Protein AF-A0A922ME96-F1 (afdb_monomer_lite)

Structure (mmCIF, N/CA/C/O backbone):
data_AF-A0A922ME96-F1
#
_entry.id   AF-A0A922ME96-F1
#
loop_
_atom_site.group_PDB
_atom_site.id
_atom_site.type_symbol
_atom_site.label_atom_id
_atom_site.label_alt_id
_atom_site.label_comp_id
_atom_site.label_asym_id
_atom_site.label_entity_id
_atom_site.label_seq_id
_atom_site.pdbx_PDB_ins_code
_atom_site.Cartn_x
_atom_site.Cartn_y
_atom_site.Cartn_z
_atom_site.occupancy
_atom_site.B_iso_or_equiv
_atom_site.auth_seq_id
_atom_site.auth_comp_id
_atom_site.auth_asym_id
_atom_site.auth_atom_id
_atom_site.pdbx_PDB_model_num
ATOM 1 N N . MET A 1 1 ? -20.525 10.715 12.555 1.00 38.62 1 MET A N 1
ATOM 2 C CA . MET A 1 1 ? -19.347 9.839 12.740 1.00 38.62 1 MET A CA 1
ATOM 3 C C . MET A 1 1 ? -18.207 10.422 11.927 1.00 38.62 1 MET A C 1
ATOM 5 O O . MET A 1 1 ? -18.382 10.604 10.731 1.00 38.62 1 MET A O 1
ATOM 9 N N . LEU A 1 2 ? -17.103 10.802 12.573 1.00 37.59 2 LEU A N 1
ATOM 10 C CA . LEU A 1 2 ? -15.909 11.294 11.879 1.00 37.59 2 LEU A CA 1
ATOM 11 C C . LEU A 1 2 ? -15.305 10.146 11.051 1.00 37.59 2 LEU A C 1
ATOM 13 O O . LEU A 1 2 ? -15.230 9.032 11.577 1.00 37.59 2 LEU A O 1
ATOM 17 N N . PRO A 1 3 ? -14.894 10.373 9.791 1.00 49.66 3 PRO A N 1
ATOM 18 C CA . PRO A 1 3 ? -14.252 9.336 8.993 1.00 49.66 3 PRO A CA 1
ATOM 19 C C . PRO A 1 3 ? -12.977 8.875 9.703 1.00 49.66 3 PRO A C 1
ATOM 21 O O . PRO A 1 3 ? -12.101 9.678 10.028 1.00 49.66 3 PRO A O 1
ATOM 24 N N . THR A 1 4 ? -12.882 7.577 9.993 1.00 65.38 4 THR A N 1
ATOM 25 C CA . THR A 1 4 ? -11.657 7.015 10.566 1.00 65.38 4 THR A CA 1
ATOM 26 C C . THR A 1 4 ? -10.611 6.877 9.467 1.00 65.38 4 THR A C 1
ATOM 28 O O . THR A 1 4 ? -10.809 6.133 8.512 1.00 65.38 4 THR A O 1
ATOM 31 N N . VAL A 1 5 ? -9.513 7.628 9.570 1.00 64.12 5 VAL A N 1
ATOM 32 C CA . VAL A 1 5 ? -8.458 7.649 8.548 1.00 64.12 5 VAL A CA 1
ATOM 33 C C . VAL A 1 5 ? -7.318 6.709 8.943 1.00 64.12 5 VAL A C 1
ATOM 35 O O . VAL A 1 5 ? -6.666 6.878 9.979 1.00 64.12 5 VAL A O 1
ATOM 38 N N . CYS A 1 6 ? -7.078 5.704 8.108 1.00 64.12 6 CYS A N 1
ATOM 39 C CA . CYS A 1 6 ? -5.904 4.853 8.137 1.00 64.12 6 CYS A CA 1
ATOM 40 C C . CYS A 1 6 ? -4.908 5.362 7.092 1.00 64.12 6 CYS A C 1
ATOM 42 O O . CYS A 1 6 ? -5.031 5.066 5.905 1.00 64.12 6 CYS A O 1
ATOM 44 N N . SER A 1 7 ? -3.910 6.125 7.535 1.00 70.12 7 SER A N 1
ATOM 45 C CA . SER A 1 7 ? -2.828 6.560 6.654 1.00 70.12 7 SER A CA 1
ATOM 46 C C . SER A 1 7 ? -1.736 5.497 6.573 1.00 70.12 7 SER A C 1
ATOM 48 O O . SER A 1 7 ? -1.245 5.015 7.599 1.00 70.12 7 SER A O 1
ATOM 50 N N . LEU A 1 8 ? -1.368 5.157 5.342 1.00 68.12 8 LEU A N 1
ATOM 51 C CA . LEU A 1 8 ? -0.268 4.279 4.983 1.00 68.12 8 LEU A CA 1
ATOM 52 C C . LEU A 1 8 ? 0.725 5.084 4.143 1.00 68.12 8 LEU A C 1
ATOM 54 O O . LEU A 1 8 ? 0.424 5.502 3.023 1.00 68.12 8 LEU A O 1
ATOM 58 N N . THR A 1 9 ? 1.922 5.285 4.684 1.00 67.56 9 THR A N 1
ATOM 59 C CA . THR A 1 9 ? 3.016 5.907 3.937 1.00 67.56 9 THR A CA 1
ATOM 60 C C . THR A 1 9 ? 3.932 4.816 3.420 1.00 67.56 9 THR A C 1
ATOM 62 O O . THR A 1 9 ? 4.518 4.058 4.196 1.00 67.56 9 THR A O 1
ATOM 65 N N . ILE A 1 10 ? 4.056 4.757 2.100 1.00 65.69 10 ILE A N 1
ATOM 66 C CA . I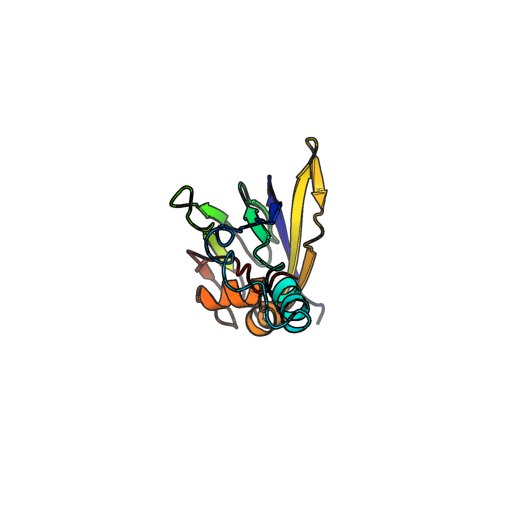LE A 1 10 ? 4.940 3.843 1.393 1.00 65.69 10 ILE A CA 1
ATOM 67 C C . ILE A 1 10 ? 6.091 4.672 0.839 1.00 65.69 10 ILE A C 1
ATOM 69 O O . ILE A 1 10 ? 5.892 5.586 0.042 1.00 65.69 10 ILE A O 1
ATOM 73 N N . THR A 1 11 ? 7.314 4.363 1.247 1.00 60.25 11 THR A N 1
ATOM 74 C CA . THR A 1 11 ? 8.512 4.928 0.620 1.00 60.25 11 THR A CA 1
ATOM 75 C C . THR A 1 11 ? 9.059 3.922 -0.372 1.00 60.25 11 THR A C 1
ATOM 77 O O . THR A 1 11 ? 9.320 2.786 0.021 1.00 60.25 11 THR A O 1
ATOM 80 N N . SER A 1 12 ? 9.253 4.328 -1.625 1.00 58.91 12 SER A N 1
ATOM 81 C CA . SER A 1 12 ? 9.922 3.520 -2.643 1.00 58.91 12 SER A CA 1
ATOM 82 C C . SER A 1 12 ? 11.200 4.203 -3.113 1.00 58.91 12 SER A C 1
ATOM 84 O O . SER A 1 12 ? 11.201 5.394 -3.429 1.00 58.91 12 SER A O 1
ATOM 86 N N . SER A 1 13 ? 12.297 3.447 -3.199 1.00 43.62 13 SER A N 1
ATOM 87 C CA . SER A 1 13 ? 13.559 3.971 -3.741 1.00 43.62 13 SER A CA 1
ATOM 88 C C . SER A 1 13 ? 13.510 4.240 -5.249 1.00 43.62 13 SER A C 1
ATOM 90 O O . SER A 1 13 ? 14.331 4.994 -5.757 1.00 43.62 13 SER A O 1
ATOM 92 N N . TYR A 1 14 ? 12.555 3.643 -5.965 1.00 48.66 14 TYR A N 1
ATOM 93 C CA . TYR A 1 14 ? 12.367 3.848 -7.397 1.00 48.66 14 TYR A CA 1
ATOM 94 C C . TYR A 1 14 ? 10.889 3.660 -7.748 1.00 48.66 14 TYR A C 1
ATOM 96 O O . TYR A 1 14 ? 10.258 2.705 -7.294 1.00 48.66 14 TYR A O 1
ATOM 104 N N . ILE A 1 15 ? 10.333 4.604 -8.501 1.00 53.69 15 ILE A N 1
ATOM 105 C CA . ILE A 1 15 ? 9.074 4.464 -9.238 1.00 53.69 15 ILE A CA 1
ATOM 106 C C . ILE A 1 15 ? 9.445 4.921 -10.638 1.00 53.69 15 ILE A C 1
ATOM 108 O O . ILE A 1 15 ? 9.311 6.088 -10.999 1.00 53.69 15 ILE A O 1
ATOM 112 N N . GLY A 1 16 ? 10.106 4.022 -11.359 1.00 41.97 16 GLY A N 1
ATOM 113 C CA . GLY A 1 16 ? 10.419 4.244 -12.758 1.00 41.97 16 GLY A CA 1
ATOM 114 C C . GLY A 1 16 ? 9.174 3.965 -13.570 1.00 41.97 16 GLY A C 1
ATOM 115 O O . GLY A 1 16 ? 8.567 2.912 -13.393 1.00 41.97 16 GLY A O 1
ATOM 116 N N . PHE A 1 17 ? 8.829 4.903 -14.440 1.00 40.09 17 PHE A N 1
ATOM 117 C CA . PHE A 1 17 ? 7.936 4.678 -15.561 1.00 40.09 17 PHE A CA 1
ATOM 118 C C . PHE A 1 17 ? 8.825 4.489 -16.774 1.00 40.09 17 PHE A C 1
ATOM 120 O O . PHE A 1 17 ? 9.270 5.458 -17.385 1.00 40.09 17 PHE A O 1
ATOM 127 N N . ILE A 1 18 ? 9.172 3.240 -17.067 1.00 36.03 18 ILE A N 1
ATOM 128 C CA . ILE A 1 18 ? 9.843 2.942 -18.326 1.00 36.03 18 ILE A CA 1
ATOM 129 C C . ILE A 1 18 ? 8.728 2.709 -19.334 1.00 36.03 18 ILE A C 1
ATOM 131 O O . ILE A 1 18 ? 8.085 1.662 -19.315 1.00 36.03 18 ILE A O 1
ATOM 135 N N . GLY A 1 19 ? 8.469 3.716 -20.169 1.00 28.44 19 GLY A N 1
ATOM 136 C CA . GLY A 1 19 ? 7.743 3.510 -21.413 1.00 28.44 19 GLY A CA 1
ATOM 137 C C . GLY A 1 19 ? 8.633 2.684 -22.331 1.00 28.44 19 GLY A C 1
ATOM 138 O O . GLY A 1 19 ? 9.684 3.163 -22.768 1.00 28.44 19 GLY A O 1
ATOM 139 N N . TYR A 1 20 ? 8.265 1.432 -22.586 1.00 33.28 20 TYR A N 1
ATOM 140 C CA . TYR A 1 20 ? 8.942 0.661 -23.618 1.00 33.28 20 TYR A CA 1
ATOM 141 C C . TYR A 1 20 ? 8.384 1.096 -24.966 1.00 33.28 20 TYR A C 1
ATOM 143 O O . TYR A 1 20 ? 7.277 0.732 -25.337 1.00 33.28 20 TYR A O 1
ATOM 151 N N . LEU A 1 21 ? 9.192 1.803 -25.755 1.00 31.75 21 LEU A N 1
ATOM 152 C CA . LEU A 1 21 ? 9.043 1.780 -27.210 1.00 31.75 21 LEU A CA 1
ATOM 153 C C . LEU A 1 21 ? 9.389 0.359 -27.690 1.00 31.75 21 LEU A C 1
ATOM 155 O O . LEU A 1 21 ? 10.500 0.089 -28.148 1.00 31.75 21 LEU A O 1
ATOM 159 N N . ALA A 1 22 ? 8.470 -0.588 -27.512 1.00 31.89 22 ALA A N 1
ATOM 160 C CA . ALA A 1 22 ? 8.603 -1.932 -28.040 1.00 31.89 22 ALA A CA 1
ATOM 161 C C . ALA A 1 22 ? 8.110 -1.926 -29.492 1.00 31.89 22 ALA A C 1
ATOM 163 O O . ALA A 1 22 ? 6.926 -1.846 -29.784 1.00 31.89 22 ALA A O 1
ATOM 164 N N . SER A 1 23 ? 9.029 -1.995 -30.449 1.00 31.42 23 SER A N 1
ATOM 165 C CA . SER A 1 23 ? 8.677 -2.307 -31.835 1.00 31.42 23 SER A CA 1
ATOM 166 C C . SER A 1 23 ? 9.711 -3.247 -32.442 1.00 31.42 23 SER A C 1
ATOM 168 O O . SER A 1 23 ? 10.726 -2.789 -32.963 1.00 31.42 23 SER A O 1
ATOM 170 N N . PRO A 1 24 ? 9.452 -4.567 -32.465 1.00 36.56 24 PRO A N 1
ATOM 171 C CA . PRO A 1 24 ? 10.093 -5.489 -33.383 1.00 36.56 24 PRO A CA 1
ATOM 172 C C . PRO A 1 24 ? 9.095 -5.920 -34.475 1.00 36.56 24 PRO A C 1
ATOM 174 O O . PRO A 1 24 ? 8.980 -7.101 -34.775 1.00 36.56 24 PRO A O 1
ATOM 177 N N . ILE A 1 25 ? 8.332 -4.992 -35.070 1.00 41.97 25 ILE A N 1
ATOM 178 C CA . ILE A 1 25 ? 7.420 -5.297 -36.201 1.00 41.97 25 ILE A CA 1
ATOM 179 C C . ILE A 1 25 ? 7.924 -4.679 -37.525 1.00 41.97 25 ILE A C 1
ATOM 181 O O . ILE A 1 25 ? 7.410 -4.958 -38.608 1.00 41.97 25 ILE A O 1
ATOM 185 N N . PHE A 1 26 ? 9.044 -3.947 -37.495 1.00 39.81 26 PHE A N 1
ATOM 186 C CA . PHE A 1 26 ? 9.598 -3.252 -38.667 1.00 39.81 26 PHE A CA 1
ATOM 187 C C . PHE A 1 26 ? 10.175 -4.172 -39.770 1.00 39.81 26 PHE A C 1
ATOM 189 O O . PHE A 1 26 ? 10.618 -3.698 -40.814 1.00 39.81 26 PHE A O 1
ATOM 196 N N . GLY A 1 27 ? 10.162 -5.495 -39.576 1.00 37.16 27 GLY A N 1
ATOM 197 C CA . GLY A 1 27 ? 10.692 -6.466 -40.539 1.00 37.16 27 GLY A CA 1
ATOM 198 C C . GLY A 1 27 ? 9.706 -6.970 -41.599 1.00 37.16 27 GLY A C 1
ATOM 199 O O . GLY A 1 27 ? 10.146 -7.591 -42.565 1.00 37.16 27 GLY A O 1
ATOM 200 N N . ARG A 1 28 ? 8.387 -6.745 -41.459 1.00 39.56 28 ARG A N 1
ATOM 201 C CA . ARG A 1 28 ? 7.378 -7.441 -42.295 1.00 39.56 28 ARG A CA 1
ATOM 202 C C . ARG A 1 28 ? 6.371 -6.551 -43.028 1.00 39.56 28 ARG A C 1
ATOM 204 O O . ARG A 1 28 ? 5.369 -7.058 -43.515 1.00 39.56 28 ARG A O 1
ATOM 211 N N . ILE A 1 29 ? 6.649 -5.255 -43.181 1.00 44.19 29 ILE A N 1
ATOM 212 C CA . ILE A 1 29 ? 5.789 -4.324 -43.941 1.00 44.19 29 ILE A CA 1
ATOM 213 C C . ILE A 1 29 ? 6.607 -3.595 -45.017 1.00 44.19 29 ILE A C 1
ATOM 215 O O . ILE A 1 29 ? 6.586 -2.376 -45.126 1.00 44.19 29 ILE A O 1
ATOM 219 N N . ARG A 1 30 ? 7.377 -4.336 -45.826 1.00 44.28 30 ARG A N 1
ATOM 220 C CA . ARG A 1 30 ? 8.049 -3.756 -47.008 1.00 44.28 30 ARG A CA 1
ATOM 221 C C . ARG A 1 30 ? 7.254 -3.944 -48.313 1.00 44.28 30 ARG A C 1
ATOM 223 O O . ARG A 1 30 ? 7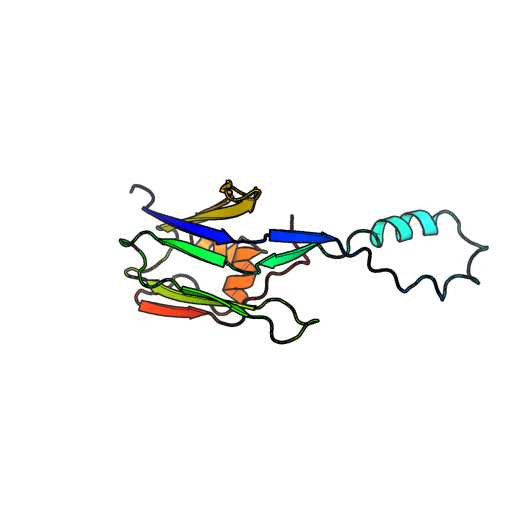.496 -3.211 -49.259 1.00 44.28 30 ARG A O 1
ATOM 230 N N . ASN A 1 31 ? 6.244 -4.825 -48.346 1.00 43.53 31 ASN A N 1
ATOM 231 C CA . ASN A 1 31 ? 5.534 -5.181 -49.591 1.00 43.53 31 ASN A CA 1
ATOM 232 C C . ASN A 1 31 ? 4.040 -4.798 -49.655 1.00 43.53 31 ASN A C 1
ATOM 234 O O . ASN A 1 31 ? 3.378 -5.148 -50.626 1.00 43.53 31 ASN A O 1
ATOM 238 N N . MET A 1 32 ? 3.501 -4.058 -48.678 1.00 41.84 32 MET A N 1
ATOM 239 C CA . MET A 1 32 ? 2.122 -3.524 -48.730 1.00 41.84 32 MET A CA 1
ATOM 240 C C . MET A 1 32 ? 2.054 -1.998 -48.943 1.00 41.84 32 MET A C 1
ATOM 242 O O . MET A 1 32 ? 0.973 -1.411 -48.926 1.00 41.84 32 MET A O 1
ATOM 246 N N . LEU A 1 33 ? 3.193 -1.344 -49.206 1.00 45.72 33 LEU A N 1
ATOM 247 C CA . LEU A 1 33 ? 3.249 0.047 -49.666 1.00 45.72 33 LEU A CA 1
ATOM 248 C C . LEU A 1 33 ? 2.795 0.127 -51.129 1.00 45.72 33 LEU A C 1
ATOM 250 O O . LEU A 1 33 ? 3.635 0.109 -52.025 1.00 45.72 33 LEU A O 1
ATOM 254 N N . ARG A 1 34 ? 1.488 0.220 -51.395 1.00 49.22 34 ARG A N 1
ATOM 255 C CA . ARG A 1 34 ? 1.028 0.879 -52.638 1.00 49.22 34 ARG A CA 1
ATOM 256 C C . ARG A 1 34 ? -0.446 1.256 -52.728 1.00 49.22 34 ARG A C 1
ATOM 258 O O . ARG A 1 34 ? -0.758 2.022 -53.627 1.00 49.22 34 ARG A O 1
ATOM 265 N N . SER A 1 35 ? -1.338 0.772 -51.858 1.00 52.16 35 SER A N 1
ATOM 266 C CA . SER A 1 35 ? -2.775 0.861 -52.182 1.00 52.16 35 SER A CA 1
ATOM 267 C C . SER A 1 35 ? -3.656 1.752 -51.297 1.00 52.16 35 SER A C 1
ATOM 269 O O . SER A 1 35 ? -4.722 2.121 -51.772 1.00 52.16 35 SER A O 1
ATOM 271 N N . PHE A 1 36 ? -3.285 2.122 -50.063 1.00 53.41 36 PHE A N 1
ATOM 272 C CA . PHE A 1 36 ? -4.214 2.857 -49.178 1.00 53.41 36 PHE A CA 1
ATOM 273 C C . PHE A 1 36 ? -3.492 3.778 -48.169 1.00 53.41 36 PHE A C 1
ATOM 275 O O . PHE A 1 36 ? -3.128 3.324 -47.086 1.00 53.41 36 PHE A O 1
ATOM 282 N N . PRO A 1 37 ? -3.277 5.072 -48.480 1.00 55.28 37 PRO A N 1
ATOM 283 C CA . PRO A 1 37 ? -2.561 5.998 -47.592 1.00 55.28 37 PRO A CA 1
ATOM 284 C C . PRO A 1 37 ? -3.374 6.473 -46.372 1.00 55.28 37 PRO A C 1
ATOM 286 O O . PRO A 1 37 ? -2.787 6.913 -45.390 1.00 55.28 37 PRO A O 1
ATOM 289 N N . THR A 1 38 ? -4.707 6.369 -46.385 1.00 54.91 38 THR A N 1
ATOM 290 C CA . THR A 1 38 ? -5.579 6.861 -45.296 1.00 54.91 38 THR A CA 1
ATOM 291 C C . THR A 1 38 ? -5.792 5.857 -44.159 1.00 54.91 38 THR A C 1
ATOM 293 O O . THR A 1 38 ? -5.972 6.264 -43.016 1.00 54.91 38 THR A O 1
ATOM 296 N N . LEU A 1 39 ? -5.694 4.552 -44.430 1.00 50.03 39 LEU A N 1
ATOM 297 C CA . LEU A 1 39 ? -5.738 3.491 -43.407 1.00 50.03 39 LEU A CA 1
ATOM 298 C C . LEU A 1 39 ? -4.448 3.417 -42.571 1.00 50.03 39 LEU A C 1
ATOM 300 O O . LEU A 1 39 ? -4.465 2.919 -41.449 1.00 50.03 39 LEU A O 1
ATOM 304 N N . LEU A 1 40 ? -3.341 3.951 -43.096 1.00 48.38 40 LEU A N 1
ATOM 305 C CA . LEU A 1 40 ? -2.053 3.988 -42.404 1.00 48.38 40 LEU A CA 1
ATOM 306 C C . LEU A 1 40 ? -2.083 4.935 -41.194 1.00 48.38 40 LEU A C 1
ATOM 308 O O . LEU A 1 40 ? -1.451 4.658 -40.185 1.00 48.38 40 LEU A O 1
ATOM 312 N N . LEU A 1 41 ? -2.834 6.036 -41.277 1.00 49.53 41 LEU A N 1
ATOM 313 C CA . LEU A 1 41 ? -2.853 7.057 -40.227 1.00 49.53 41 LEU A CA 1
ATOM 314 C C . LEU A 1 41 ? -3.637 6.594 -38.992 1.00 49.53 41 LEU A C 1
ATOM 316 O O . LEU A 1 41 ? -3.223 6.891 -37.883 1.00 49.53 41 LEU A O 1
ATOM 320 N N . ILE A 1 42 ? -4.695 5.799 -39.174 1.00 53.31 42 ILE A N 1
ATOM 321 C CA . ILE A 1 42 ? -5.463 5.207 -38.066 1.00 53.31 42 ILE A CA 1
ATOM 322 C C . ILE A 1 42 ? -4.638 4.107 -37.376 1.00 53.31 42 ILE A C 1
ATOM 324 O O . ILE A 1 42 ? -4.498 4.118 -36.159 1.00 53.31 42 ILE A O 1
ATOM 328 N N . LEU A 1 43 ? -3.967 3.241 -38.147 1.00 47.50 43 LEU A N 1
ATOM 329 C CA . LEU A 1 43 ? -3.129 2.176 -37.582 1.00 47.50 43 LEU A CA 1
ATOM 330 C C . LEU A 1 43 ? -1.844 2.688 -36.908 1.00 47.50 43 LEU A C 1
ATOM 332 O O . LEU A 1 43 ? -1.318 2.013 -36.031 1.00 47.50 43 LEU A O 1
ATOM 336 N N . ILE A 1 44 ? -1.310 3.855 -37.282 1.00 49.28 44 ILE A N 1
ATOM 337 C CA . ILE A 1 44 ? -0.141 4.430 -36.591 1.00 49.28 44 ILE A CA 1
ATOM 338 C C . ILE A 1 44 ? -0.519 4.949 -35.194 1.00 49.28 44 ILE A C 1
ATOM 340 O O . ILE A 1 44 ? 0.314 4.878 -34.296 1.00 49.28 44 ILE A O 1
ATOM 344 N N . ILE A 1 45 ? -1.750 5.430 -34.982 1.00 46.69 45 ILE A N 1
ATOM 345 C CA . ILE A 1 45 ? -2.164 5.995 -33.686 1.00 46.69 45 ILE A CA 1
ATOM 346 C C . ILE A 1 45 ? -2.465 4.881 -32.668 1.00 46.69 45 ILE A C 1
ATOM 348 O O . ILE A 1 45 ? -2.114 5.024 -31.499 1.00 46.69 45 ILE A O 1
ATOM 352 N N . ASP A 1 46 ? -3.004 3.741 -33.111 1.00 43.44 46 ASP A N 1
ATOM 353 C CA . ASP A 1 46 ? -3.325 2.610 -32.222 1.00 43.44 46 ASP A CA 1
ATOM 354 C C . ASP A 1 46 ? -2.081 1.894 -31.651 1.00 43.44 46 ASP A C 1
ATOM 356 O O . ASP A 1 46 ? -2.178 1.183 -30.656 1.00 43.44 46 ASP A O 1
ATOM 360 N N . ASN A 1 47 ? -0.895 2.082 -32.244 1.00 41.34 47 ASN A N 1
ATOM 361 C CA . ASN A 1 47 ? 0.327 1.349 -31.876 1.00 41.34 47 ASN A CA 1
ATOM 362 C C . ASN A 1 47 ? 1.301 2.128 -30.966 1.00 41.34 47 ASN A C 1
ATOM 364 O O . ASN A 1 47 ? 2.417 1.665 -30.737 1.00 41.34 47 ASN A O 1
ATOM 368 N N . VAL A 1 48 ? 0.934 3.313 -30.460 1.00 42.56 48 VAL A N 1
ATOM 369 C CA . VAL A 1 48 ? 1.842 4.143 -29.629 1.00 42.56 48 VAL A CA 1
ATOM 370 C C . VAL A 1 48 ? 1.633 3.947 -28.121 1.00 42.56 48 VAL A C 1
ATOM 372 O O . VAL A 1 48 ? 2.457 4.393 -27.327 1.00 42.56 48 VAL A O 1
ATOM 375 N N . ILE A 1 49 ? 0.590 3.237 -27.688 1.00 47.19 49 ILE A N 1
ATOM 376 C CA . ILE A 1 49 ? 0.282 3.079 -26.259 1.00 47.19 49 ILE A CA 1
ATOM 377 C C . ILE A 1 49 ? 0.661 1.670 -25.788 1.00 47.19 49 ILE A C 1
ATOM 379 O O . ILE A 1 49 ? -0.193 0.861 -25.449 1.00 47.19 49 ILE A O 1
ATOM 383 N N . GLU A 1 50 ? 1.959 1.359 -25.756 1.00 47.41 50 GLU A N 1
ATOM 384 C CA . GLU A 1 50 ? 2.457 0.185 -25.030 1.00 47.41 50 GLU A CA 1
ATOM 385 C C . GLU A 1 50 ? 3.315 0.600 -23.827 1.00 47.41 50 GLU A C 1
ATOM 387 O O . GLU A 1 50 ? 4.479 0.974 -23.934 1.00 47.41 50 GLU A O 1
ATOM 392 N N . GLY A 1 51 ? 2.697 0.471 -22.650 1.00 49.00 51 GLY A N 1
ATOM 393 C CA . GLY A 1 51 ? 3.346 -0.049 -21.450 1.00 49.00 51 GLY A CA 1
ATOM 394 C C . GLY A 1 51 ? 4.199 0.924 -20.645 1.00 49.00 51 GLY A C 1
ATOM 395 O O . GLY A 1 51 ? 5.424 0.922 -20.754 1.00 49.00 51 GLY A O 1
ATOM 396 N N . MET A 1 52 ? 3.570 1.645 -19.714 1.00 50.22 52 MET A N 1
ATOM 397 C CA . MET A 1 52 ? 4.260 2.097 -18.504 1.00 50.22 52 MET A CA 1
ATOM 398 C C . MET A 1 52 ? 4.541 0.879 -17.617 1.00 50.22 52 MET A C 1
ATOM 400 O O . MET A 1 52 ? 3.636 0.332 -16.989 1.00 50.22 52 MET A O 1
ATOM 404 N N . GLU A 1 53 ? 5.799 0.434 -17.558 1.00 58.38 53 GLU A N 1
ATOM 405 C CA . GLU A 1 53 ? 6.220 -0.555 -16.561 1.00 58.38 53 GLU A CA 1
ATOM 406 C C . GLU A 1 53 ? 6.452 0.169 -15.230 1.00 58.38 53 GLU A C 1
ATOM 408 O O . GLU A 1 53 ? 7.365 0.985 -15.118 1.00 58.38 53 GLU A O 1
ATOM 413 N N . VAL A 1 54 ? 5.623 -0.123 -14.221 1.00 63.41 54 VAL A N 1
ATOM 414 C CA . VAL A 1 54 ? 5.834 0.354 -12.848 1.00 63.41 54 VAL A CA 1
ATOM 415 C C . VAL A 1 54 ? 6.879 -0.535 -12.183 1.00 63.41 54 VAL A C 1
ATOM 417 O O . VAL A 1 54 ? 6.649 -1.728 -11.974 1.00 63.41 54 VAL A O 1
ATOM 420 N N . ILE A 1 55 ? 8.018 0.057 -11.824 1.00 63.19 55 ILE A N 1
ATOM 421 C CA . ILE A 1 55 ? 9.142 -0.643 -11.190 1.00 63.19 55 ILE A CA 1
ATOM 422 C C . ILE A 1 55 ? 9.267 -0.208 -9.725 1.00 63.19 55 ILE A C 1
ATOM 424 O O . ILE A 1 55 ? 9.918 0.803 -9.450 1.00 63.19 55 ILE A O 1
ATOM 428 N N . PRO A 1 56 ? 8.679 -0.942 -8.762 1.00 66.88 56 PRO A N 1
ATOM 429 C CA . PRO A 1 56 ? 8.870 -0.663 -7.350 1.00 66.88 56 PRO A CA 1
ATOM 430 C C . PRO A 1 56 ? 10.057 -1.494 -6.838 1.00 66.88 56 PRO A C 1
ATOM 432 O O . PRO A 1 56 ? 9.904 -2.633 -6.417 1.00 66.88 56 PRO A O 1
ATOM 435 N N . GLU A 1 57 ? 11.284 -0.976 -6.908 1.00 61.88 57 GLU A N 1
ATOM 436 C CA . GLU A 1 57 ? 12.461 -1.798 -6.567 1.00 61.88 57 GLU A CA 1
ATOM 437 C C . GLU A 1 57 ? 12.669 -2.002 -5.059 1.00 61.88 57 GLU A C 1
ATOM 439 O O . GLU A 1 57 ? 13.263 -3.004 -4.661 1.00 61.88 57 GLU A O 1
ATOM 444 N N . ARG A 1 58 ? 12.185 -1.085 -4.206 1.00 70.38 58 ARG A N 1
ATOM 445 C CA . ARG A 1 58 ? 12.363 -1.132 -2.739 1.00 70.38 58 ARG A CA 1
ATOM 446 C C . ARG A 1 58 ? 11.271 -0.342 -2.015 1.00 70.38 58 ARG A C 1
ATOM 448 O O . ARG A 1 58 ? 11.535 0.749 -1.513 1.00 70.38 58 ARG A O 1
ATOM 455 N N . ALA A 1 59 ? 10.044 -0.859 -1.990 1.00 74.88 59 ALA A N 1
ATOM 456 C CA . ALA A 1 59 ? 8.972 -0.249 -1.207 1.00 74.88 59 ALA A CA 1
ATOM 457 C C . ALA A 1 59 ? 9.001 -0.743 0.244 1.00 74.88 59 ALA A C 1
ATOM 459 O O . ALA A 1 59 ? 9.109 -1.942 0.491 1.00 74.88 59 ALA A O 1
ATOM 460 N N . ASN A 1 60 ? 8.862 0.178 1.192 1.00 78.56 60 ASN A N 1
ATOM 461 C CA . A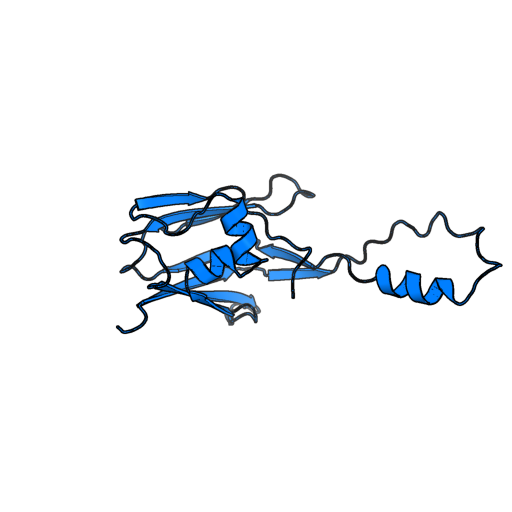SN A 1 60 ? 8.683 -0.134 2.604 1.00 78.56 60 ASN A CA 1
ATOM 462 C C . ASN A 1 60 ? 7.557 0.722 3.195 1.00 78.56 60 ASN A C 1
ATOM 464 O O . ASN A 1 60 ? 7.400 1.890 2.829 1.00 78.56 60 ASN A O 1
ATOM 468 N N . ALA A 1 61 ? 6.785 0.144 4.113 1.00 79.75 61 ALA A N 1
ATOM 469 C CA . ALA A 1 61 ? 5.787 0.874 4.882 1.00 79.75 61 ALA A CA 1
ATOM 470 C C . ALA A 1 61 ? 6.489 1.583 6.047 1.00 79.75 61 ALA A C 1
ATOM 472 O O . ALA A 1 61 ? 6.886 0.949 7.021 1.00 79.75 61 ALA A O 1
ATOM 473 N N . THR A 1 62 ? 6.671 2.899 5.945 1.00 78.88 62 THR A N 1
ATOM 474 C CA . THR A 1 62 ? 7.360 3.691 6.981 1.00 78.88 62 THR A CA 1
ATOM 475 C C . THR A 1 62 ? 6.420 4.192 8.058 1.00 78.88 62 THR A C 1
ATOM 477 O O . THR A 1 62 ? 6.833 4.386 9.199 1.00 78.88 62 THR A O 1
ATOM 480 N N . PHE A 1 63 ? 5.149 4.383 7.714 1.00 81.06 63 PHE A N 1
ATOM 481 C CA . PHE A 1 63 ? 4.127 4.782 8.663 1.00 81.06 63 PHE A CA 1
ATOM 482 C C . PHE A 1 63 ? 2.840 4.013 8.415 1.00 81.06 63 PHE A C 1
ATOM 484 O O . PHE A 1 63 ? 2.347 3.930 7.289 1.00 81.06 63 PHE A O 1
ATOM 491 N N . VAL A 1 64 ? 2.292 3.484 9.502 1.00 82.12 64 VAL A N 1
ATOM 492 C CA . VAL A 1 64 ? 1.020 2.775 9.546 1.00 82.12 64 VAL A CA 1
ATOM 493 C C . VAL A 1 64 ? 0.310 3.233 10.805 1.00 82.12 64 VAL A C 1
ATOM 495 O O . VAL A 1 64 ? 0.924 3.279 11.870 1.00 82.12 64 VAL A O 1
ATOM 498 N N . ASN A 1 65 ? -0.979 3.547 10.708 1.00 84.00 65 ASN A N 1
ATOM 499 C CA . ASN A 1 65 ? -1.747 3.934 11.883 1.00 84.00 65 ASN A CA 1
ATOM 500 C C . ASN A 1 65 ? -1.919 2.734 12.847 1.00 84.00 65 ASN A C 1
ATOM 502 O O . ASN A 1 65 ? -2.696 1.818 12.543 1.00 84.00 65 ASN A O 1
ATOM 506 N N . PRO A 1 66 ? -1.280 2.747 14.039 1.00 85.62 66 PRO A N 1
ATOM 507 C CA . PRO A 1 66 ? -1.290 1.611 14.959 1.00 85.62 66 PRO A CA 1
ATOM 508 C C . PRO A 1 66 ? -2.670 1.348 15.569 1.00 85.62 66 PRO A C 1
ATOM 510 O O . PRO A 1 66 ? -2.885 0.292 16.167 1.00 85.62 66 PRO A O 1
ATOM 513 N N . LYS A 1 67 ? -3.616 2.288 15.442 1.00 85.94 67 LYS A N 1
ATOM 514 C CA . LYS A 1 67 ? -5.002 2.111 15.881 1.00 85.94 67 LYS A CA 1
ATOM 515 C C . LYS A 1 67 ? -5.751 1.092 15.018 1.00 85.94 67 LYS A C 1
ATOM 517 O O . LYS A 1 67 ? -6.604 0.382 15.539 1.00 85.94 67 LYS A O 1
ATOM 522 N N . TYR A 1 68 ? -5.419 1.001 13.730 1.00 83.88 68 TYR A N 1
ATOM 523 C CA . TYR A 1 68 ? -6.180 0.214 12.754 1.00 83.88 68 TYR A CA 1
ATOM 524 C C . TYR A 1 68 ? -5.416 -1.004 12.232 1.00 83.88 68 TYR A C 1
ATOM 526 O O . TYR A 1 68 ? -6.041 -2.039 11.982 1.00 83.88 68 TYR A O 1
ATOM 534 N N . THR A 1 69 ? -4.086 -0.916 12.143 1.00 86.12 69 THR A N 1
ATOM 535 C CA . THR A 1 69 ? -3.238 -1.999 11.628 1.00 86.12 69 THR A CA 1
ATOM 536 C C . THR A 1 69 ? -1.941 -2.103 12.413 1.00 86.12 69 THR A C 1
ATOM 538 O O . THR A 1 69 ? -1.419 -1.115 12.922 1.00 86.12 69 THR A O 1
ATOM 541 N N . SER A 1 70 ? -1.380 -3.303 12.483 1.00 88.19 70 SER A N 1
ATOM 542 C CA . SER A 1 70 ? -0.039 -3.546 13.015 1.00 88.19 70 SER A CA 1
ATOM 543 C C . SER A 1 70 ? 0.714 -4.548 12.148 1.00 88.19 70 SER A C 1
ATOM 545 O O . SER A 1 70 ? 0.094 -5.369 11.473 1.00 88.19 70 SER A O 1
ATOM 547 N N . ASN A 1 71 ? 2.047 -4.508 12.207 1.00 87.38 71 ASN A N 1
ATOM 548 C CA . ASN A 1 71 ? 2.939 -5.447 11.518 1.00 87.38 71 ASN A CA 1
ATOM 549 C C . ASN A 1 71 ? 2.718 -5.500 9.999 1.00 87.38 71 ASN A C 1
ATOM 551 O O . ASN A 1 71 ? 2.753 -6.573 9.399 1.00 87.38 71 ASN A O 1
ATOM 555 N N . VAL A 1 72 ? 2.467 -4.343 9.381 1.00 86.69 72 VAL A N 1
ATOM 556 C CA . VAL A 1 72 ? 2.345 -4.266 7.924 1.00 86.69 72 VAL A CA 1
ATOM 557 C C . VAL A 1 72 ? 3.726 -4.421 7.311 1.00 86.69 72 VAL A C 1
ATOM 559 O O . VAL A 1 72 ? 4.628 -3.633 7.579 1.00 86.69 72 VAL A O 1
ATOM 562 N N . THR A 1 73 ? 3.870 -5.441 6.481 1.00 87.88 73 THR A N 1
ATOM 563 C CA . THR A 1 73 ? 5.083 -5.751 5.743 1.00 87.88 73 THR A CA 1
ATOM 564 C C . THR A 1 73 ? 4.754 -5.755 4.262 1.00 87.88 73 THR A C 1
ATOM 566 O O . THR A 1 73 ? 3.840 -6.453 3.821 1.00 87.88 73 THR A O 1
ATOM 569 N N . ILE A 1 74 ? 5.518 -4.979 3.501 1.00 87.31 74 ILE A N 1
ATOM 570 C CA . ILE A 1 74 ? 5.453 -4.941 2.044 1.00 87.31 74 ILE A CA 1
ATOM 571 C C . ILE A 1 74 ? 6.734 -5.587 1.535 1.00 87.31 74 ILE A C 1
ATOM 573 O O . ILE A 1 74 ? 7.828 -5.127 1.850 1.00 87.31 74 ILE A O 1
ATOM 577 N N . ASN A 1 75 ? 6.609 -6.676 0.784 1.00 86.31 75 ASN A N 1
ATOM 578 C CA . ASN A 1 75 ? 7.746 -7.365 0.189 1.00 86.31 75 ASN A CA 1
ATOM 579 C C . ASN A 1 75 ? 7.554 -7.458 -1.318 1.00 86.31 75 ASN A C 1
ATOM 581 O O . ASN A 1 75 ? 6.611 -8.090 -1.792 1.00 86.31 75 ASN A O 1
ATOM 585 N N . ILE A 1 76 ? 8.473 -6.859 -2.064 1.00 84.88 76 ILE A N 1
ATOM 586 C CA . ILE A 1 76 ? 8.449 -6.898 -3.517 1.00 84.88 76 ILE A CA 1
ATOM 587 C C . ILE A 1 76 ? 9.470 -7.909 -3.999 1.00 84.88 76 ILE A C 1
ATOM 589 O O . ILE A 1 76 ? 10.640 -7.878 -3.619 1.00 84.88 76 ILE A O 1
ATOM 593 N N . ARG A 1 77 ? 9.010 -8.820 -4.849 1.00 84.00 77 ARG A N 1
ATOM 594 C CA . ARG A 1 77 ? 9.820 -9.892 -5.407 1.00 84.00 77 ARG A CA 1
ATOM 595 C C . ARG A 1 77 ? 9.716 -9.899 -6.917 1.00 84.00 77 ARG A C 1
ATOM 597 O O . ARG A 1 77 ? 8.657 -9.676 -7.496 1.00 84.00 77 ARG A O 1
ATOM 604 N N . ARG A 1 78 ? 10.835 -10.223 -7.553 1.00 83.44 78 ARG A N 1
ATOM 605 C CA . ARG A 1 78 ? 10.918 -10.482 -8.985 1.00 83.44 78 ARG A CA 1
ATOM 606 C C . ARG A 1 78 ? 11.552 -11.856 -9.170 1.00 83.44 78 ARG A C 1
ATOM 608 O O . ARG A 1 78 ? 12.665 -12.074 -8.706 1.00 83.44 78 ARG A O 1
ATOM 615 N N . TYR A 1 79 ? 10.839 -12.786 -9.805 1.00 82.62 79 TYR A N 1
ATOM 616 C CA . TYR A 1 79 ? 11.310 -14.168 -9.966 1.00 82.62 79 TYR A CA 1
ATOM 617 C C . TYR A 1 79 ? 12.341 -14.321 -11.095 1.00 82.62 79 TYR A C 1
ATOM 619 O O . TYR A 1 79 ? 13.175 -15.219 -11.046 1.00 82.62 79 TYR A O 1
ATOM 627 N N . SER A 1 80 ? 12.304 -13.459 -12.116 1.00 80.94 80 SER A N 1
ATOM 628 C CA . SER A 1 80 ? 13.235 -13.483 -13.249 1.00 80.94 80 SER A CA 1
ATOM 629 C C . SER A 1 80 ? 13.457 -12.082 -13.827 1.00 80.94 80 SER A C 1
ATOM 631 O O . SER A 1 80 ? 12.621 -11.197 -13.675 1.00 80.94 80 SER A O 1
ATOM 633 N N . ARG A 1 81 ? 14.556 -11.874 -14.565 1.00 76.06 81 ARG A N 1
ATOM 634 C CA . ARG A 1 81 ? 14.893 -10.586 -15.209 1.00 76.06 81 ARG A CA 1
ATOM 635 C C . ARG A 1 81 ? 13.848 -10.080 -16.207 1.00 76.06 81 ARG A C 1
ATOM 637 O O . ARG A 1 81 ? 13.862 -8.902 -16.526 1.00 76.06 81 ARG A O 1
ATOM 644 N N . ARG A 1 82 ? 12.983 -10.958 -16.722 1.00 77.69 82 ARG A N 1
ATOM 645 C CA . ARG A 1 82 ? 11.870 -10.609 -17.626 1.00 77.69 82 ARG A CA 1
ATOM 646 C C . ARG A 1 82 ? 10.493 -10.843 -17.002 1.00 77.69 82 ARG A C 1
ATOM 648 O O . ARG A 1 82 ? 9.488 -10.677 -17.680 1.00 77.69 82 ARG A O 1
ATOM 655 N N . SER A 1 83 ? 10.425 -11.268 -15.737 1.00 74.50 83 SER A N 1
ATOM 656 C CA . SER A 1 83 ? 9.136 -11.420 -15.060 1.00 74.50 83 SER A CA 1
ATOM 657 C C . SER A 1 83 ? 8.635 -10.069 -14.558 1.00 74.50 83 SER A C 1
ATOM 659 O O . SER A 1 83 ? 9.442 -9.186 -14.247 1.00 74.50 83 SER A O 1
ATOM 661 N N . ARG A 1 84 ? 7.313 -9.966 -14.393 1.00 78.12 84 ARG A N 1
ATOM 662 C CA . ARG A 1 84 ? 6.653 -8.860 -13.688 1.00 78.12 84 ARG A CA 1
ATOM 663 C C . ARG A 1 84 ? 7.122 -8.785 -12.225 1.00 78.12 84 ARG A C 1
ATOM 665 O O . ARG A 1 84 ? 7.639 -9.770 -11.680 1.00 78.12 84 ARG A O 1
ATOM 672 N N . TYR A 1 85 ? 6.950 -7.618 -11.609 1.00 80.69 85 TYR A N 1
ATOM 673 C CA . TYR A 1 85 ? 7.143 -7.421 -10.173 1.00 80.69 85 TYR A CA 1
ATOM 674 C C . TYR A 1 85 ? 5.912 -7.930 -9.415 1.00 80.69 85 TYR A C 1
ATOM 676 O O . TYR A 1 85 ? 4.779 -7.616 -9.777 1.00 80.69 85 TYR A O 1
ATOM 684 N N . TYR A 1 86 ? 6.147 -8.716 -8.367 1.00 84.06 86 TYR A N 1
ATOM 685 C CA . TYR A 1 86 ? 5.119 -9.263 -7.487 1.00 84.06 86 TYR A CA 1
ATOM 686 C C . TYR A 1 86 ? 5.211 -8.588 -6.128 1.00 84.06 86 TYR A C 1
ATOM 688 O O . TYR A 1 86 ? 6.271 -8.567 -5.501 1.00 84.06 86 TYR A O 1
ATOM 696 N N . ILE A 1 87 ? 4.092 -8.055 -5.665 1.00 86.06 87 ILE A N 1
ATOM 697 C CA . ILE A 1 87 ? 3.968 -7.372 -4.388 1.00 86.06 87 ILE A CA 1
ATOM 698 C C . ILE A 1 87 ? 3.280 -8.332 -3.418 1.00 86.06 87 ILE A C 1
ATOM 700 O O . ILE A 1 87 ? 2.221 -8.887 -3.701 1.00 86.06 87 ILE A O 1
ATOM 704 N N . ASN A 1 88 ? 3.904 -8.539 -2.268 1.00 88.12 88 ASN A N 1
ATOM 705 C CA . ASN A 1 88 ? 3.356 -9.305 -1.164 1.00 88.12 88 ASN A CA 1
ATOM 706 C C . ASN A 1 88 ? 3.056 -8.339 -0.024 1.00 88.12 88 ASN A C 1
ATOM 708 O O . ASN A 1 88 ? 3.941 -7.605 0.419 1.00 88.12 88 ASN A O 1
ATOM 712 N N . LEU A 1 89 ? 1.812 -8.339 0.434 1.00 88.38 89 LEU A N 1
ATOM 713 C CA . LEU A 1 89 ? 1.319 -7.493 1.509 1.00 88.38 89 LEU A CA 1
ATOM 714 C C . LEU A 1 89 ? 0.880 -8.388 2.658 1.00 88.38 89 LEU A C 1
ATOM 716 O O . LEU A 1 89 ? -0.013 -9.214 2.509 1.00 88.38 89 LEU A O 1
ATOM 720 N N . MET A 1 90 ? 1.499 -8.219 3.815 1.00 90.25 90 MET A N 1
ATOM 721 C CA . MET A 1 90 ? 1.133 -8.945 5.027 1.00 90.25 90 MET A CA 1
ATOM 722 C C . MET A 1 90 ? 0.856 -7.938 6.128 1.00 90.25 90 MET A C 1
ATOM 724 O O . MET A 1 90 ? 1.570 -6.948 6.238 1.00 90.25 90 MET A O 1
ATOM 728 N N . GLY A 1 91 ? -0.156 -8.163 6.955 1.00 90.31 91 GLY A N 1
ATOM 729 C CA . GLY A 1 91 ? -0.464 -7.261 8.058 1.00 90.31 91 GLY A CA 1
ATOM 730 C C . GLY A 1 91 ? -1.567 -7.794 8.954 1.00 90.31 91 GLY A C 1
ATOM 731 O O . GLY A 1 91 ? -2.279 -8.726 8.598 1.00 90.31 91 GLY A O 1
ATOM 732 N N . ASN A 1 92 ? -1.709 -7.200 10.135 1.00 91.00 92 ASN A N 1
ATOM 733 C CA . ASN A 1 92 ? -2.768 -7.541 11.077 1.00 91.00 92 ASN A CA 1
ATOM 734 C C . ASN A 1 92 ? -3.731 -6.360 11.229 1.00 91.00 92 ASN A C 1
ATOM 736 O O . ASN A 1 92 ? -3.313 -5.282 11.661 1.00 91.00 92 ASN A O 1
ATOM 740 N N . THR A 1 93 ? -5.003 -6.550 10.886 1.00 90.62 93 THR A N 1
ATOM 741 C CA . THR A 1 93 ? -6.065 -5.557 11.079 1.00 90.62 93 THR A CA 1
ATOM 742 C C . THR A 1 93 ? -6.682 -5.722 12.465 1.00 90.62 93 THR A C 1
ATOM 744 O O . THR A 1 93 ? -7.097 -6.807 12.862 1.00 90.62 93 THR A O 1
ATOM 747 N N . LYS A 1 94 ? -6.761 -4.632 13.234 1.00 89.56 94 LYS A N 1
ATOM 748 C CA . LYS A 1 94 ? -7.288 -4.669 14.614 1.00 89.56 94 LYS A CA 1
ATOM 749 C C . LYS A 1 94 ? -8.813 -4.610 14.692 1.00 89.56 94 LYS A C 1
ATOM 751 O O . LYS A 1 94 ? -9.392 -4.939 15.721 1.00 89.56 94 LYS A O 1
ATOM 756 N N . GLN A 1 95 ? -9.456 -4.164 13.620 1.00 90.00 95 GLN A N 1
ATOM 757 C CA . GLN A 1 95 ? -10.904 -4.015 13.511 1.00 90.00 95 GLN A CA 1
ATOM 758 C C . GLN A 1 95 ? -11.362 -4.422 12.111 1.00 90.00 95 GLN A C 1
ATOM 760 O O . GLN A 1 95 ? -10.537 -4.555 11.208 1.00 90.00 95 GLN A O 1
ATOM 765 N N . VAL A 1 96 ? -12.672 -4.589 11.930 1.00 89.44 96 VAL A N 1
ATOM 766 C CA . VAL A 1 96 ? -13.260 -4.848 10.610 1.00 89.44 96 VAL A CA 1
ATOM 767 C C . VAL A 1 96 ? -13.088 -3.610 9.728 1.00 89.44 96 VAL A C 1
ATOM 769 O O . VAL A 1 96 ? -13.285 -2.475 10.175 1.00 89.44 96 VAL A O 1
ATOM 772 N N . TRP A 1 97 ? -12.653 -3.830 8.490 1.00 88.81 97 TRP A N 1
ATOM 773 C CA . TRP A 1 97 ? -12.426 -2.792 7.495 1.00 88.81 97 TRP A CA 1
ATOM 774 C C . TRP A 1 97 ? -13.572 -2.779 6.486 1.00 88.81 97 TRP A C 1
ATOM 776 O O . TRP A 1 97 ? -13.784 -3.713 5.711 1.00 88.81 97 TRP A O 1
ATOM 786 N N . ASN A 1 98 ? -14.310 -1.676 6.519 1.00 89.19 98 ASN A N 1
ATOM 787 C CA . ASN A 1 98 ? -15.484 -1.397 5.701 1.00 89.19 98 ASN A CA 1
ATOM 788 C C . ASN A 1 98 ? -15.310 -0.001 5.070 1.00 89.19 98 ASN A C 1
ATOM 790 O O . ASN A 1 98 ? -14.267 0.637 5.206 1.00 89.19 98 ASN A O 1
ATOM 794 N N . ASN A 1 99 ? -16.388 0.575 4.536 1.00 89.38 99 ASN A N 1
ATOM 795 C CA . ASN A 1 99 ? -16.439 1.995 4.163 1.00 89.38 99 ASN A CA 1
ATOM 796 C C . ASN A 1 99 ? -16.408 2.988 5.350 1.00 89.38 99 ASN A C 1
ATOM 798 O O . ASN A 1 99 ? -16.529 4.193 5.140 1.00 89.38 99 ASN A O 1
ATOM 802 N N . ASN A 1 100 ? -16.229 2.505 6.586 1.00 85.12 100 ASN A N 1
ATOM 803 C CA . ASN A 1 100 ? -15.966 3.346 7.759 1.00 85.12 100 ASN A CA 1
ATOM 804 C C . ASN A 1 100 ? -14.501 3.826 7.813 1.00 85.12 100 ASN A C 1
ATOM 806 O O . ASN A 1 100 ? -14.191 4.847 8.431 1.00 85.12 100 ASN A O 1
ATOM 810 N N . ILE A 1 101 ? -13.598 3.096 7.151 1.00 84.94 101 ILE A N 1
ATOM 811 C CA .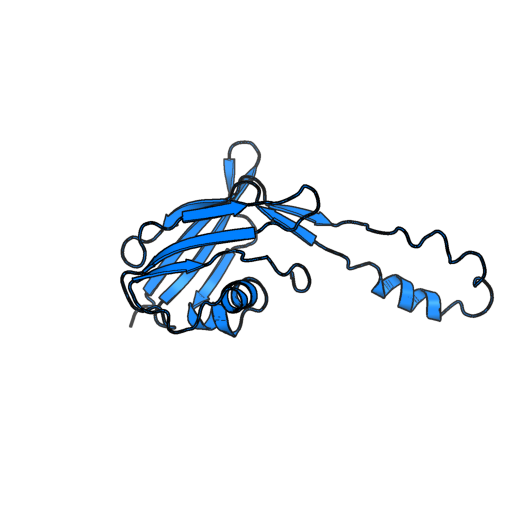 ILE A 1 101 ? -12.172 3.412 7.112 1.00 84.94 101 ILE A CA 1
ATOM 812 C C . ILE A 1 101 ? -11.841 4.062 5.774 1.00 84.94 101 ILE A C 1
ATOM 814 O O . ILE A 1 101 ? -12.157 3.528 4.708 1.00 84.94 101 ILE A O 1
ATOM 818 N N . THR A 1 102 ? -11.186 5.214 5.846 1.00 86.25 102 THR A N 1
ATOM 819 C CA . THR A 1 102 ? -10.568 5.879 4.697 1.00 86.25 102 THR A CA 1
ATOM 820 C C . THR A 1 102 ? -9.094 5.517 4.678 1.00 86.25 102 THR A C 1
ATOM 822 O O . THR A 1 102 ? -8.422 5.642 5.699 1.00 86.25 102 THR A O 1
ATOM 825 N N . VAL A 1 103 ? -8.609 5.021 3.549 1.00 84.62 103 VAL A N 1
ATOM 826 C CA . VAL A 1 103 ? -7.212 4.676 3.319 1.00 84.62 103 VAL A CA 1
ATOM 827 C C . VAL A 1 103 ? -6.555 5.833 2.585 1.00 84.62 103 VAL A C 1
ATOM 829 O O . VAL A 1 103 ? -6.941 6.155 1.460 1.00 84.62 103 VAL A O 1
ATOM 832 N N . ASP A 1 104 ? -5.550 6.422 3.226 1.00 84.31 104 ASP A N 1
ATOM 833 C CA . ASP A 1 104 ? -4.667 7.390 2.583 1.00 84.31 104 ASP A CA 1
ATOM 834 C C . ASP A 1 104 ? -3.380 6.679 2.193 1.00 84.31 104 ASP A C 1
ATOM 836 O O . ASP A 1 104 ? -2.615 6.262 3.065 1.00 84.31 104 ASP A O 1
ATOM 840 N N . ILE A 1 105 ? -3.135 6.557 0.893 1.00 79.94 105 ILE A N 1
ATOM 841 C CA . ILE A 1 105 ? -1.909 5.975 0.354 1.00 79.94 105 ILE A CA 1
ATOM 842 C C . ILE A 1 105 ? -1.020 7.127 -0.089 1.00 79.94 105 ILE A C 1
ATOM 844 O O . ILE A 1 105 ? -1.318 7.809 -1.069 1.00 79.94 105 ILE A O 1
ATOM 848 N N . LYS A 1 106 ? 0.073 7.342 0.646 1.00 80.12 106 LYS A N 1
ATOM 849 C CA . LYS A 1 106 ? 1.092 8.339 0.310 1.00 80.12 106 LYS A CA 1
ATOM 850 C C . LYS A 1 106 ? 2.331 7.625 -0.181 1.00 80.12 106 LYS A C 1
ATOM 852 O O . LYS A 1 106 ? 2.992 6.939 0.601 1.00 80.12 106 LYS A O 1
ATOM 857 N N . VAL A 1 107 ? 2.636 7.787 -1.460 1.00 78.38 107 VAL A N 1
ATOM 858 C CA . VAL A 1 107 ? 3.821 7.185 -2.054 1.00 78.38 107 VAL A CA 1
ATOM 859 C C . VAL A 1 107 ? 4.914 8.242 -2.169 1.00 78.38 107 VAL A C 1
ATOM 861 O O . VAL A 1 107 ? 4.754 9.234 -2.878 1.00 78.38 107 VAL A O 1
ATOM 864 N N . ASN A 1 108 ? 6.033 8.028 -1.483 1.00 78.50 108 ASN A N 1
ATOM 865 C CA . ASN A 1 108 ? 7.210 8.888 -1.565 1.00 78.50 108 ASN A CA 1
ATOM 866 C C . ASN A 1 108 ? 8.287 8.208 -2.408 1.00 78.50 108 ASN A C 1
ATOM 868 O O . ASN A 1 108 ? 8.646 7.058 -2.145 1.00 78.50 108 ASN A O 1
ATOM 872 N N . GLN A 1 109 ? 8.829 8.929 -3.381 1.00 75.75 109 GLN A N 1
ATOM 873 C CA . GLN A 1 109 ? 9.932 8.477 -4.213 1.00 75.75 109 GLN A CA 1
ATOM 874 C C . GLN A 1 109 ? 11.251 9.037 -3.679 1.00 75.75 109 GLN A C 1
ATOM 876 O O . GLN A 1 109 ? 11.339 10.199 -3.284 1.00 75.75 109 GLN A O 1
ATOM 881 N N . TYR A 1 110 ? 12.291 8.213 -3.668 1.00 73.75 110 TYR A N 1
ATOM 882 C CA . TYR A 1 110 ? 13.637 8.662 -3.332 1.00 73.75 110 TYR A CA 1
ATOM 883 C C . TYR A 1 110 ? 14.279 9.364 -4.538 1.00 73.75 110 TYR A C 1
ATOM 885 O O . TYR A 1 110 ? 14.530 8.738 -5.567 1.00 73.75 110 TYR A O 1
ATOM 893 N N . LEU A 1 111 ? 14.530 10.668 -4.425 1.00 77.44 111 LEU A N 1
ATOM 894 C CA . LEU A 1 111 ? 15.217 11.480 -5.431 1.00 77.44 111 LEU A CA 1
ATOM 895 C C . LEU A 1 111 ? 16.296 12.323 -4.754 1.00 77.44 111 LEU A C 1
ATOM 897 O O . LEU A 1 111 ? 16.023 12.991 -3.765 1.00 77.44 111 LEU A O 1
ATOM 901 N N . HIS A 1 112 ? 17.499 12.359 -5.334 1.00 76.94 112 HIS A N 1
ATOM 902 C CA . HIS A 1 112 ? 18.584 13.249 -4.889 1.00 76.94 112 HIS A CA 1
ATOM 903 C C . HIS A 1 112 ? 18.867 13.167 -3.373 1.00 76.94 112 HIS A C 1
ATOM 905 O O . HIS A 1 112 ? 19.016 14.185 -2.709 1.00 76.94 112 HIS A O 1
ATOM 911 N N . ASN A 1 113 ? 18.937 11.946 -2.828 1.00 76.06 113 ASN A N 1
ATOM 912 C CA . ASN A 1 113 ? 19.160 11.664 -1.403 1.00 76.06 113 ASN A CA 1
ATOM 913 C C . ASN A 1 113 ? 18.019 12.078 -0.444 1.00 76.06 113 ASN A C 1
ATOM 915 O O . ASN A 1 113 ? 18.175 11.985 0.771 1.00 76.06 113 ASN A O 1
ATOM 919 N N . GLU A 1 114 ? 16.853 12.466 -0.965 1.00 78.00 114 GLU A N 1
ATOM 920 C CA . GLU A 1 114 ? 15.678 12.849 -0.179 1.00 78.00 114 GLU A CA 1
ATOM 921 C C . GLU A 1 114 ? 14.431 12.070 -0.621 1.00 78.00 114 GLU A C 1
ATOM 923 O O . GLU A 1 114 ? 14.246 11.754 -1.797 1.00 78.00 114 GLU A O 1
ATOM 928 N N . TYR A 1 115 ? 13.530 11.772 0.318 1.00 76.31 115 TYR A N 1
ATOM 929 C CA . TYR A 1 115 ? 12.210 11.235 -0.018 1.00 76.31 115 TYR A CA 1
ATOM 930 C C . TYR A 1 115 ? 11.267 12.383 -0.369 1.00 76.31 115 TYR A C 1
ATOM 932 O O . TYR A 1 115 ? 10.914 13.185 0.495 1.00 76.31 115 TYR A O 1
ATOM 940 N N . ARG A 1 116 ? 10.836 12.444 -1.629 1.00 77.94 116 ARG A N 1
ATOM 941 C CA . ARG A 1 116 ? 9.876 13.436 -2.122 1.00 77.94 116 ARG A CA 1
ATOM 942 C C . ARG A 1 116 ? 8.518 12.781 -2.388 1.00 77.94 116 ARG A C 1
ATOM 944 O O . ARG A 1 116 ? 8.492 11.654 -2.885 1.00 77.94 116 ARG A O 1
ATOM 951 N N . PRO A 1 117 ? 7.393 13.446 -2.073 1.00 77.62 117 PRO A N 1
ATOM 952 C CA . PRO A 1 117 ? 6.072 12.951 -2.441 1.00 77.62 117 PRO A CA 1
ATOM 953 C C . PRO A 1 117 ? 5.988 12.724 -3.949 1.00 77.62 117 PRO A C 1
ATOM 955 O O . PRO A 1 117 ? 6.361 13.597 -4.731 1.00 77.62 117 PRO A O 1
ATOM 958 N N . SER A 1 118 ? 5.526 11.544 -4.352 1.00 72.44 118 SER A N 1
ATOM 959 C CA . SER A 1 118 ? 5.215 11.264 -5.752 1.00 72.44 118 SER A CA 1
ATOM 960 C C . SER A 1 118 ? 3.810 11.765 -6.096 1.00 72.44 118 SER A C 1
ATOM 962 O O . SER A 1 118 ? 3.009 12.088 -5.216 1.00 72.44 118 SER A O 1
ATOM 964 N N . PHE A 1 119 ? 3.492 11.800 -7.388 1.00 69.38 119 PHE A N 1
ATOM 965 C CA . PHE A 1 119 ? 2.158 12.166 -7.869 1.00 69.38 119 PHE A CA 1
ATOM 966 C C . PHE A 1 119 ? 1.085 11.111 -7.550 1.00 69.38 119 PHE A C 1
ATOM 968 O O . PHE A 1 119 ? -0.105 11.400 -7.632 1.00 69.38 119 PHE A O 1
ATOM 975 N N . ILE A 1 120 ? 1.490 9.905 -7.139 1.00 68.44 120 ILE A N 1
ATOM 976 C CA . ILE A 1 120 ? 0.584 8.830 -6.735 1.00 68.44 120 ILE A CA 1
ATOM 977 C C . ILE A 1 120 ? 0.223 9.042 -5.262 1.00 68.44 120 ILE A C 1
ATOM 979 O O . ILE A 1 120 ? 0.863 8.511 -4.350 1.00 68.44 120 ILE A O 1
ATOM 983 N N . THR A 1 121 ? -0.802 9.856 -5.025 1.00 70.50 121 THR A N 1
ATOM 984 C CA . THR A 1 121 ? -1.444 9.980 -3.713 1.00 70.50 121 THR A CA 1
ATOM 985 C C . THR A 1 121 ? -2.929 9.702 -3.868 1.00 70.50 121 THR A C 1
ATOM 987 O O . THR A 1 121 ? -3.619 10.387 -4.620 1.00 70.50 121 THR A O 1
ATOM 990 N N . HIS A 1 122 ? -3.423 8.694 -3.154 1.00 75.69 122 HIS A N 1
ATOM 991 C CA . HIS A 1 122 ? -4.805 8.240 -3.269 1.00 75.69 122 HIS A CA 1
ATOM 992 C C . HIS A 1 122 ? -5.515 8.290 -1.921 1.00 75.69 122 HIS A C 1
ATOM 994 O O . HIS A 1 122 ? -4.960 7.893 -0.895 1.00 75.69 122 HIS A O 1
ATOM 1000 N N . HIS A 1 123 ? -6.763 8.748 -1.955 1.00 85.56 123 HIS A N 1
ATOM 1001 C CA . HIS A 1 123 ? -7.632 8.902 -0.796 1.00 85.56 123 HIS A CA 1
ATOM 1002 C C . HIS A 1 123 ? -8.961 8.213 -1.091 1.00 85.56 123 HIS A C 1
ATOM 1004 O O . HIS A 1 123 ? -9.812 8.769 -1.784 1.00 85.56 123 HIS A O 1
ATOM 1010 N N . TYR A 1 124 ? -9.145 6.996 -0.581 1.00 83.69 124 TYR A N 1
ATOM 1011 C CA . TYR A 1 124 ? -10.351 6.212 -0.853 1.00 83.69 124 TYR A CA 1
ATOM 1012 C C . TYR A 1 124 ? -10.884 5.539 0.400 1.00 83.69 124 TYR A C 1
ATOM 1014 O O . TYR A 1 124 ? -10.133 5.129 1.279 1.00 83.69 124 TYR A O 1
ATOM 1022 N N . LYS A 1 125 ? -12.203 5.355 0.473 1.00 89.50 125 LYS A N 1
ATOM 1023 C CA . LYS A 1 125 ? -12.783 4.425 1.450 1.00 89.50 125 LYS A CA 1
ATOM 1024 C C . LYS A 1 125 ? -12.363 3.005 1.087 1.00 89.50 125 LYS A C 1
ATOM 1026 O O . LYS A 1 125 ? -12.322 2.676 -0.093 1.00 89.50 125 LYS A O 1
ATOM 1031 N N . PHE A 1 126 ? -12.071 2.161 2.076 1.00 87.75 126 PHE A N 1
ATOM 1032 C CA . PHE A 1 126 ? -11.462 0.852 1.818 1.00 87.75 126 PHE A CA 1
ATOM 1033 C C . PHE A 1 126 ? -12.272 -0.020 0.841 1.00 87.75 126 PHE A C 1
ATOM 1035 O O . PHE A 1 126 ? -11.713 -0.512 -0.132 1.00 87.75 126 PHE A O 1
ATOM 1042 N N . CYS A 1 127 ? -13.587 -0.182 1.031 1.00 87.00 127 CYS A N 1
ATOM 1043 C CA . CYS A 1 127 ? -14.373 -1.012 0.108 1.00 87.00 127 CYS A CA 1
ATOM 1044 C C . CYS A 1 127 ? -14.634 -0.334 -1.236 1.00 87.00 127 CYS A C 1
ATOM 1046 O O . CYS A 1 127 ? -14.806 -1.028 -2.235 1.00 87.00 127 CYS A O 1
ATOM 1048 N N . ASP A 1 128 ? -14.669 0.998 -1.273 1.00 89.38 128 ASP A N 1
ATOM 1049 C CA . ASP A 1 128 ? -14.741 1.732 -2.534 1.00 89.38 128 ASP A CA 1
ATOM 1050 C C . ASP A 1 128 ? -13.450 1.551 -3.337 1.00 89.38 128 ASP A C 1
ATOM 1052 O O . ASP A 1 128 ? -13.536 1.328 -4.537 1.00 89.38 128 ASP A O 1
ATOM 1056 N N . LEU A 1 129 ? -12.281 1.542 -2.686 1.00 87.25 129 LEU A N 1
ATOM 1057 C CA . LEU A 1 129 ? -11.009 1.211 -3.325 1.00 87.25 129 LEU A CA 1
ATOM 1058 C C . LEU A 1 129 ? -11.090 -0.183 -3.957 1.00 87.25 129 LEU A C 1
ATOM 1060 O O . LEU A 1 129 ? -10.947 -0.302 -5.159 1.00 87.25 129 LEU A O 1
ATOM 1064 N N . ILE A 1 130 ? -11.412 -1.226 -3.186 1.00 88.12 130 ILE A N 1
ATOM 1065 C CA . ILE A 1 130 ? -11.426 -2.613 -3.694 1.00 88.12 130 ILE A CA 1
ATOM 1066 C C . ILE A 1 130 ? -12.424 -2.833 -4.843 1.00 88.12 130 ILE A C 1
ATOM 1068 O O . ILE A 1 130 ? -12.163 -3.630 -5.745 1.00 88.12 130 ILE A O 1
ATOM 1072 N N . ASN A 1 131 ? -13.581 -2.167 -4.810 1.00 87.25 131 ASN A N 1
ATOM 1073 C CA . ASN A 1 131 ? -14.655 -2.439 -5.766 1.00 87.25 131 ASN A CA 1
ATOM 1074 C C . ASN A 1 131 ? -14.702 -1.481 -6.958 1.00 87.25 131 ASN A C 1
ATOM 1076 O O . ASN A 1 131 ? -15.154 -1.905 -8.020 1.00 87.25 131 ASN A O 1
ATOM 1080 N N . LYS A 1 132 ? -14.301 -0.216 -6.786 1.00 85.00 132 LYS A N 1
ATOM 1081 C CA . LYS A 1 132 ? -14.445 0.830 -7.812 1.00 85.00 132 LYS A CA 1
ATOM 1082 C C . LYS A 1 132 ? -13.138 1.180 -8.504 1.00 85.00 132 LYS A C 1
ATOM 1084 O O . LYS A 1 132 ? -13.186 1.624 -9.642 1.00 85.00 132 LYS A O 1
ATOM 1089 N N . ASP A 1 133 ? -12.003 1.032 -7.828 1.00 81.56 133 ASP A N 1
ATOM 1090 C CA . ASP A 1 133 ? -10.713 1.336 -8.435 1.00 81.56 133 ASP A CA 1
ATOM 1091 C C . ASP A 1 133 ? -10.212 0.128 -9.233 1.00 81.56 133 ASP A C 1
ATOM 1093 O O . ASP A 1 133 ? -10.031 -0.961 -8.689 1.00 81.56 133 ASP A O 1
ATOM 1097 N N . GLU A 1 134 ? -10.005 0.297 -10.535 1.00 77.69 134 GLU A N 1
ATOM 1098 C CA . GLU A 1 134 ? -9.586 -0.799 -11.418 1.00 77.69 134 GLU A CA 1
ATOM 1099 C C . GLU A 1 134 ? -8.090 -1.108 -11.285 1.00 77.69 134 GLU A C 1
ATOM 1101 O O . GLU A 1 134 ? -7.679 -2.257 -11.460 1.00 77.69 134 GLU A O 1
ATOM 1106 N N . PHE A 1 135 ? -7.282 -0.112 -10.908 1.00 76.31 135 PHE A N 1
ATOM 1107 C CA . PHE A 1 135 ? -5.830 -0.239 -10.845 1.00 76.31 135 PHE A CA 1
ATOM 1108 C C . PHE A 1 135 ? -5.344 -0.874 -9.528 1.00 76.31 135 PHE A C 1
ATOM 1110 O O . PHE A 1 135 ? -4.946 -2.040 -9.508 1.00 76.31 135 PHE A O 1
ATOM 1117 N N . ILE A 1 136 ? -5.391 -0.146 -8.408 1.00 78.88 136 ILE A N 1
ATOM 1118 C CA . ILE A 1 136 ? -4.997 -0.645 -7.078 1.00 78.88 136 ILE A CA 1
ATOM 1119 C C . ILE A 1 136 ? -6.078 -1.586 -6.542 1.00 78.88 136 ILE A C 1
ATOM 1121 O O . ILE A 1 136 ? -5.772 -2.683 -6.071 1.00 78.88 136 ILE A O 1
ATOM 1125 N N . GLY A 1 137 ? -7.344 -1.179 -6.629 1.00 80.94 137 GLY A N 1
ATOM 1126 C CA . GLY A 1 137 ? -8.482 -1.967 -6.162 1.00 80.94 137 GLY A CA 1
ATOM 1127 C C . GLY A 1 137 ? -8.605 -3.312 -6.867 1.00 80.94 137 GLY A C 1
ATOM 1128 O O . GLY A 1 137 ? -8.652 -4.353 -6.209 1.00 80.94 137 GLY A O 1
ATOM 1129 N N . GLY A 1 138 ? -8.565 -3.301 -8.200 1.00 81.88 138 GLY A N 1
ATOM 1130 C CA . GLY A 1 138 ? -8.602 -4.495 -9.037 1.00 81.88 138 GLY A CA 1
ATOM 1131 C C . GLY A 1 138 ? -7.445 -5.448 -8.744 1.00 81.88 138 GLY A C 1
ATOM 1132 O O . GLY A 1 138 ? -7.674 -6.647 -8.582 1.00 81.88 138 GLY A O 1
ATOM 1133 N N . ALA A 1 139 ? -6.222 -4.932 -8.577 1.00 82.19 139 ALA A N 1
ATOM 1134 C CA . ALA A 1 139 ? -5.064 -5.752 -8.217 1.00 82.19 139 ALA A CA 1
ATOM 1135 C C . ALA A 1 139 ? -5.244 -6.452 -6.861 1.00 82.19 139 ALA A C 1
ATOM 1137 O O . ALA A 1 139 ? -4.970 -7.647 -6.730 1.00 82.19 139 ALA A O 1
ATOM 1138 N N . ILE A 1 140 ? -5.734 -5.724 -5.855 1.00 84.62 140 ILE A N 1
ATOM 1139 C CA . ILE A 1 140 ? -5.938 -6.254 -4.502 1.00 84.62 140 ILE A CA 1
ATOM 1140 C C . ILE A 1 140 ? -7.113 -7.249 -4.472 1.00 84.62 140 ILE A C 1
ATOM 1142 O O . ILE A 1 140 ? -7.017 -8.299 -3.831 1.00 84.62 140 ILE A O 1
ATOM 1146 N N . ARG A 1 141 ? -8.192 -6.972 -5.214 1.00 85.50 141 ARG A N 1
ATOM 1147 C CA . ARG A 1 141 ? -9.343 -7.874 -5.375 1.00 85.50 141 ARG A CA 1
ATOM 1148 C C . ARG A 1 141 ? -8.941 -9.186 -6.044 1.00 85.50 141 ARG A C 1
ATOM 1150 O O . ARG A 1 141 ? -9.293 -10.255 -5.552 1.00 85.50 141 ARG A O 1
ATOM 1157 N N . ASN A 1 142 ? -8.158 -9.114 -7.121 1.00 84.00 142 ASN A N 1
ATOM 1158 C CA . ASN A 1 142 ? -7.659 -10.290 -7.841 1.00 84.00 142 ASN A CA 1
ATOM 1159 C C . ASN A 1 142 ? -6.735 -11.154 -6.975 1.00 84.00 142 ASN A C 1
ATOM 1161 O O . ASN A 1 142 ? -6.642 -12.360 -7.184 1.00 84.00 142 ASN A O 1
ATOM 1165 N N . ALA A 1 143 ? -6.086 -10.554 -5.979 1.00 82.38 143 ALA A N 1
ATOM 1166 C CA . ALA A 1 143 ? -5.253 -11.267 -5.025 1.00 82.38 143 ALA A CA 1
ATOM 1167 C C . ALA A 1 143 ? -6.039 -11.891 -3.850 1.00 82.38 143 ALA A C 1
ATOM 1169 O O . ALA A 1 143 ? -5.437 -12.461 -2.942 1.00 82.38 143 ALA A O 1
ATOM 1170 N N . GLY A 1 144 ? -7.377 -11.822 -3.870 1.00 83.38 144 GLY A N 1
ATOM 1171 C CA . GLY A 1 144 ? -8.254 -12.532 -2.933 1.00 83.38 144 GLY A CA 1
ATOM 1172 C C . GLY A 1 144 ? -8.751 -11.701 -1.751 1.00 83.38 144 GLY A C 1
ATOM 1173 O O . GLY A 1 144 ? -9.342 -12.253 -0.824 1.00 83.38 144 GLY A O 1
ATOM 1174 N N . VAL A 1 145 ? -8.546 -10.381 -1.759 1.00 85.62 145 VAL A N 1
ATOM 1175 C CA . VAL A 1 145 ? -9.120 -9.504 -0.731 1.00 85.62 145 VAL A CA 1
ATOM 1176 C C . VAL A 1 145 ? -10.587 -9.248 -1.033 1.00 85.62 145 VAL A C 1
ATOM 1178 O O . VAL A 1 145 ? -10.940 -8.667 -2.060 1.00 85.62 145 VAL A O 1
ATOM 1181 N N . VAL A 1 146 ? -11.441 -9.631 -0.089 1.00 86.56 146 VAL A N 1
ATOM 1182 C CA . VAL A 1 146 ? -12.885 -9.412 -0.155 1.00 86.56 146 VAL A CA 1
ATOM 1183 C C . VAL A 1 146 ? -13.291 -8.407 0.918 1.00 86.56 146 VAL A C 1
ATOM 1185 O O . VAL A 1 146 ? -12.743 -8.378 2.019 1.00 86.56 146 VAL A O 1
ATOM 1188 N N . CYS A 1 147 ? -14.250 -7.551 0.576 1.00 84.94 147 CYS A N 1
ATOM 1189 C CA . CYS A 1 147 ? -14.841 -6.587 1.494 1.00 84.94 147 CYS A CA 1
ATOM 1190 C C . CYS A 1 147 ? -16.185 -7.104 2.038 1.00 84.94 147 CYS A C 1
ATOM 1192 O O . CYS A 1 147 ? -16.972 -7.623 1.248 1.00 84.94 147 CYS A O 1
ATOM 1194 N N . PRO A 1 148 ? -16.511 -6.898 3.329 1.00 89.25 148 PRO A N 1
ATOM 1195 C CA . PRO A 1 148 ? -15.689 -6.276 4.372 1.00 89.25 148 PRO A CA 1
ATOM 1196 C C . PRO A 1 148 ? -14.550 -7.197 4.831 1.00 89.25 148 PRO A C 1
ATOM 1198 O O . PRO A 1 148 ? -14.735 -8.403 4.971 1.00 89.25 148 PRO A O 1
ATOM 1201 N N . LEU A 1 149 ? -13.379 -6.618 5.096 1.00 89.31 149 LEU A N 1
ATOM 1202 C CA . LEU A 1 149 ? -12.214 -7.380 5.542 1.00 89.31 149 LEU A CA 1
ATOM 1203 C C . LEU A 1 149 ? -12.288 -7.552 7.072 1.00 89.31 149 LEU A C 1
ATOM 1205 O O . LEU A 1 149 ? -12.328 -6.545 7.787 1.00 89.31 149 LEU A O 1
ATOM 1209 N N . PRO A 1 150 ? -12.344 -8.787 7.603 1.00 91.12 150 PRO A N 1
ATOM 1210 C CA . PRO A 1 150 ? -12.492 -9.014 9.038 1.00 91.12 150 PRO A CA 1
ATOM 1211 C C . PRO A 1 150 ? -11.240 -8.584 9.816 1.00 91.12 150 PRO A C 1
ATOM 1213 O O . PRO A 1 150 ? -10.169 -8.376 9.245 1.00 91.12 150 PRO A O 1
ATOM 1216 N N . ALA A 1 151 ? -11.365 -8.446 11.136 1.00 90.94 151 ALA A N 1
ATOM 1217 C CA . ALA A 1 151 ? -10.205 -8.236 11.997 1.00 90.94 151 ALA A CA 1
ATOM 1218 C C . ALA A 1 151 ? -9.342 -9.507 12.031 1.00 90.94 151 ALA A C 1
ATOM 1220 O O . ALA A 1 151 ? -9.878 -10.611 12.132 1.00 90.94 151 ALA A O 1
ATOM 1221 N N . GLY A 1 152 ? -8.024 -9.354 11.963 1.00 91.25 152 GLY A N 1
ATOM 1222 C CA . GLY A 1 152 ? -7.078 -10.459 12.045 1.00 91.25 152 GLY A CA 1
ATOM 1223 C C . GLY A 1 152 ? -5.898 -10.321 11.092 1.00 91.25 152 GLY A C 1
ATOM 1224 O O . GLY A 1 152 ? -5.663 -9.281 10.475 1.00 91.25 152 GLY A O 1
ATOM 1225 N N . TYR A 1 153 ? -5.126 -11.398 11.000 1.00 91.44 153 TYR A N 1
ATOM 1226 C CA . TYR A 1 153 ? -3.968 -11.461 10.124 1.00 91.44 153 TYR A CA 1
ATOM 1227 C C . TYR A 1 153 ? -4.387 -11.723 8.677 1.00 91.44 153 TYR A C 1
ATOM 1229 O O . TYR A 1 153 ? -5.082 -12.697 8.396 1.00 91.44 153 TYR A O 1
ATOM 1237 N N . HIS A 1 154 ? -3.899 -10.884 7.765 1.00 90.12 154 HIS A N 1
ATOM 1238 C CA . HIS A 1 154 ? -4.138 -10.976 6.330 1.00 90.12 154 HIS A CA 1
ATOM 1239 C C . HIS A 1 154 ? -2.807 -10.999 5.591 1.00 90.12 154 HIS A C 1
ATOM 1241 O O . HIS A 1 154 ? -1.965 -10.118 5.774 1.00 90.12 154 HIS A O 1
ATOM 1247 N N . GLY A 1 155 ? -2.620 -12.017 4.755 1.00 88.62 155 GLY A N 1
ATOM 1248 C CA . GLY A 1 155 ? -1.450 -12.180 3.901 1.00 88.62 155 GLY A CA 1
ATOM 1249 C C . GLY A 1 155 ? -1.887 -12.317 2.454 1.00 88.62 155 GLY A C 1
ATOM 1250 O O . GLY A 1 155 ? -2.394 -13.361 2.056 1.00 88.62 155 GLY A O 1
ATOM 1251 N N . VAL A 1 156 ? -1.691 -11.260 1.679 1.00 88.00 156 VAL A N 1
ATOM 1252 C CA . VAL A 1 156 ? -2.027 -11.194 0.261 1.00 88.00 156 VAL A CA 1
ATOM 1253 C C . VAL A 1 156 ? -0.731 -11.299 -0.527 1.00 88.00 156 VAL A C 1
ATOM 1255 O O . VAL A 1 156 ? 0.166 -10.466 -0.391 1.00 88.00 156 VAL A O 1
ATOM 1258 N N . MET A 1 157 ? -0.613 -12.348 -1.330 1.00 86.50 157 MET A N 1
ATOM 1259 C CA . MET A 1 157 ? 0.620 -12.679 -2.040 1.00 86.50 157 MET A CA 1
ATOM 1260 C C . MET A 1 157 ? 0.428 -12.525 -3.545 1.00 86.50 157 MET A C 1
ATOM 1262 O O . MET A 1 157 ? -0.679 -12.675 -4.054 1.00 86.50 157 MET A O 1
ATOM 1266 N N . ASN A 1 158 ? 1.529 -12.294 -4.258 1.00 84.31 158 ASN A N 1
ATOM 1267 C CA . ASN A 1 158 ? 1.577 -12.276 -5.721 1.00 84.31 158 ASN A CA 1
ATOM 1268 C C . ASN A 1 158 ? 0.678 -11.216 -6.379 1.00 84.31 158 ASN A C 1
ATOM 1270 O O . ASN A 1 158 ? 0.168 -11.430 -7.477 1.00 84.31 158 ASN A O 1
ATOM 1274 N N . ILE A 1 159 ? 0.517 -10.055 -5.744 1.00 83.56 159 ILE A N 1
ATOM 1275 C CA . ILE A 1 159 ? -0.194 -8.929 -6.350 1.00 83.56 159 ILE A CA 1
ATOM 1276 C C . ILE A 1 159 ? 0.660 -8.386 -7.496 1.00 83.56 159 ILE A C 1
ATOM 1278 O O . ILE A 1 159 ? 1.826 -8.036 -7.305 1.00 83.56 159 ILE A O 1
ATOM 1282 N N . THR A 1 160 ? 0.079 -8.289 -8.685 1.00 78.75 160 THR A N 1
ATOM 1283 C CA . THR A 1 160 ? 0.717 -7.674 -9.853 1.00 78.75 160 THR A CA 1
ATOM 1284 C C . THR A 1 160 ? 0.004 -6.378 -10.196 1.00 78.75 160 THR A C 1
ATOM 1286 O O . THR A 1 160 ? -1.221 -6.375 -10.294 1.00 78.75 160 THR A O 1
ATOM 1289 N N . ALA A 1 161 ? 0.753 -5.297 -10.412 1.00 69.12 161 ALA A N 1
ATOM 1290 C CA . ALA A 1 161 ? 0.176 -4.036 -10.869 1.00 69.12 161 ALA A CA 1
ATOM 1291 C C . ALA A 1 161 ? -0.340 -4.185 -12.318 1.00 69.12 161 ALA A C 1
ATOM 1293 O O . ALA A 1 161 ? 0.446 -4.571 -13.191 1.00 69.12 161 ALA A O 1
ATOM 1294 N N . PRO A 1 162 ? -1.630 -3.921 -12.594 1.00 64.19 162 PRO A N 1
ATOM 1295 C CA . PRO A 1 162 ? -2.180 -3.996 -13.942 1.00 64.19 162 PRO A CA 1
ATOM 1296 C C . PRO A 1 162 ? -1.740 -2.770 -14.752 1.00 64.19 162 PRO A C 1
ATOM 1298 O O . PRO A 1 162 ? -2.316 -1.699 -14.637 1.00 64.19 162 PRO A O 1
ATOM 1301 N N . THR A 1 163 ? -0.710 -2.911 -15.584 1.00 63.81 163 THR A N 1
ATOM 1302 C CA . THR A 1 163 ? -0.143 -1.805 -16.385 1.00 63.81 163 THR A CA 1
ATOM 1303 C C . THR A 1 163 ? -1.016 -1.376 -17.568 1.00 63.81 163 THR A C 1
ATOM 1305 O O . THR A 1 163 ? -0.724 -0.373 -18.204 1.00 63.81 163 THR A O 1
ATOM 1308 N N . GLU A 1 164 ? -2.066 -2.137 -17.880 1.00 59.38 164 GLU A N 1
ATOM 1309 C CA . GLU A 1 164 ? -2.945 -1.911 -19.037 1.00 59.38 164 GLU A CA 1
ATOM 1310 C C . GLU A 1 164 ? -3.928 -0.745 -18.826 1.00 59.38 164 GLU A C 1
ATOM 1312 O O . GLU A 1 164 ? -4.355 -0.134 -19.796 1.00 59.38 164 GLU A O 1
ATOM 1317 N N . HIS A 1 165 ? -4.248 -0.412 -17.569 1.00 55.91 165 HIS A N 1
ATOM 1318 C CA . HIS A 1 165 ? -5.215 0.637 -17.199 1.00 55.91 165 HIS A CA 1
ATOM 1319 C C . HIS A 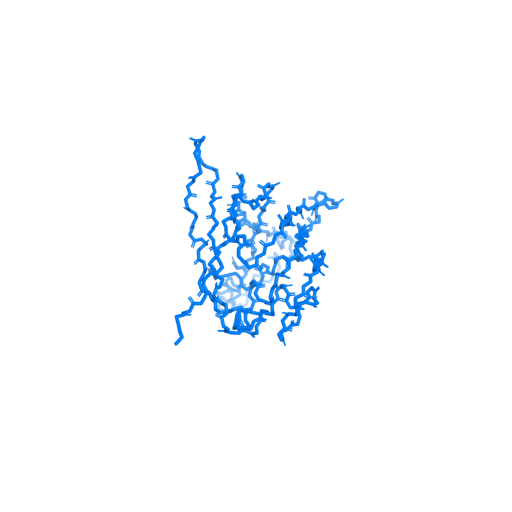1 165 ? -4.567 1.726 -16.328 1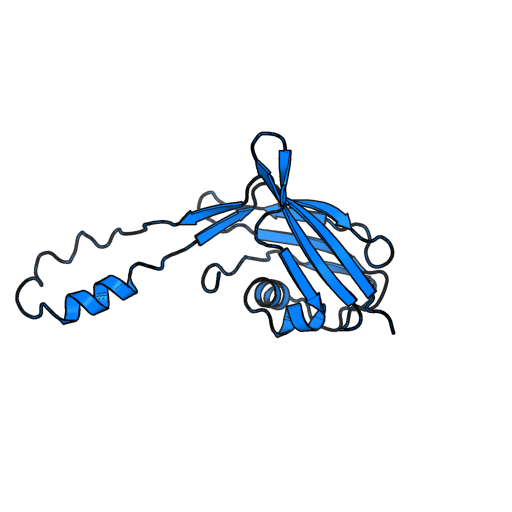.00 55.91 165 HIS A C 1
ATOM 1321 O O . HIS A 1 165 ? -5.199 2.279 -15.429 1.00 55.91 165 HIS A O 1
ATOM 1327 N N . PHE A 1 166 ? -3.273 1.987 -16.533 1.00 53.69 166 PHE A N 1
ATOM 1328 C CA . PHE A 1 166 ? -2.573 3.038 -15.799 1.00 53.69 166 PHE A CA 1
ATOM 1329 C C . PHE A 1 166 ? -2.993 4.423 -16.346 1.00 53.69 166 PHE A C 1
ATOM 1331 O O . PHE A 1 166 ? -2.890 4.610 -17.559 1.00 53.69 166 PHE A O 1
ATOM 1338 N N . PRO A 1 167 ? -3.482 5.360 -15.505 1.00 51.41 167 PRO A N 1
ATOM 1339 C CA . PRO A 1 167 ? -3.908 6.695 -15.938 1.00 51.41 167 PRO A CA 1
ATOM 1340 C C . PRO A 1 167 ? -2.752 7.619 -16.344 1.00 51.41 167 PRO A C 1
ATOM 1342 O O . PRO A 1 167 ? -1.637 7.476 -15.790 1.00 51.41 167 PRO A O 1
#

pLDDT: mean 70.59, std 17.99, range [28.44, 91.44]

Foldseek 3Di:
DPQAEKEWEKEFQDFDFDDDPDDPPVPPPPPPPDDDPPVVVVVVVVNRDDFRQGDRPDIAGPDTDPVFWDDWGWDWDDPDPPGAIKIKTKIFTQAWAALSYKYWYWYWYDDPNDTHTDPPIDIGRPVCQLPVPCFRNVLQVVQPDDPRDGGTIDIRTGRGGDRPPDD

Radius of gyration: 20.24 Å; chains: 1; bounding box: 38×28×68 Å

Organism: Spodoptera exigua (NCBI:txid7107)

Sequence (167 aa):
MLPTVCSLTITSSYIGFIGYLASPIFGRIRNMLRSFPTLLLILIIDNVIEGMEVIPERANATFVNPKYTSNVTINIRRYSRRSRYYINLMGNTKQVWNNNITVDIKVNQYLHNEYRPSFITHHYKFCDLINKDEFIGGAIRNAGVVCPLPAGYHGVMNITAPTEHFP

Secondary structure (DSSP, 8-state):
---EEEEEEEEES-EEEEE------TTS-SS-TTS-TTHHHHHHHHTS---EEEEESSEEEEEE-TTTEEEEEEEEEESSTTSPEEEEEEEEESS-BSTTEEEEEEEEEEETTEEEEEEEEEEEEHHHHHHH-TTHHHHHHHTT--SSBPSEEEEEEEE---GGG--